Protein AF-A0A2E4HKW8-F1 (afdb_monomer)

pLDDT: mean 92.05, std 5.83, range [66.56, 97.44]

Sequence (111 aa):
MKVESILAKLNELRKDCKGENEIEQAVYHVFCFVSYEINSFANFVENNIQPKNKINESPISQNTEEIFKVFQELKDEISDNEEDLEFITLDLTLKFLSFLTYDFQEYLKKI

Mean predicted aligned error: 3.61 Å

Radius of gyration: 13.23 Å; Cα contacts (8 Å, |Δi|>4): 100; chains: 1; bounding box: 36×23×31 Å

Solvent-accessible surface area (backbone atoms only — not comparable to full-atom values): 6251 Å² total; per-residue (Å²): 111,60,48,67,61,41,53,51,50,51,56,46,52,34,57,70,36,59,88,41,75,67,58,24,50,39,42,45,53,50,50,52,50,48,61,73,41,38,74,53,49,35,37,30,60,59,66,69,41,82,63,72,52,87,51,75,90,68,84,86,48,69,70,52,52,52,41,53,47,51,49,49,50,55,39,70,69,44,65,95,52,76,83,38,68,66,38,44,34,43,51,52,50,50,53,53,44,67,47,27,48,49,43,51,45,59,51,59,74,75,111

Secondary structure (DSSP, 8-state):
--HHHHHHHHHHHHHHTTT-HHHHHHHHHHHHHHHHTHHHHHHHHHH------SS---PPPHHHHHHHHHHHHHHHHS-S-TTSHHHHHHHHHHHHHHHTHHHHHHHHTT-

Foldseek 3Di:
DALVLLLVLLVVLLVVCPPVVLLNVLSVLLSVVCVVCVVVLRCCVPVVDQDAEPDDDDPQDPSLVSSLVSLVVQLVPPDPPCPDSNNVSSVSSSSNCVRHVPVSSVSVVVD

Structure (mmCIF, N/CA/C/O backbone):
data_AF-A0A2E4HKW8-F1
#
_entry.id   AF-A0A2E4HKW8-F1
#
loop_
_atom_site.group_PDB
_atom_site.id
_atom_site.type_symbol
_atom_site.label_atom_id
_atom_site.label_alt_id
_atom_site.label_comp_id
_atom_site.label_asym_id
_atom_site.label_entity_id
_atom_site.label_seq_id
_atom_site.pdbx_PDB_ins_code
_atom_site.Cartn_x
_atom_site.Cartn_y
_atom_site.Cartn_z
_atom_site.occupancy
_atom_site.B_iso_or_equiv
_atom_site.auth_seq_id
_atom_site.auth_comp_id
_atom_site.auth_asym_id
_atom_site.auth_atom_id
_atom_site.pdbx_PDB_model_num
ATOM 1 N N . MET A 1 1 ? -3.608 -3.136 -16.686 1.00 83.31 1 MET A N 1
ATOM 2 C CA . MET A 1 1 ? -4.247 -2.001 -15.984 1.00 83.31 1 MET A CA 1
ATOM 3 C C . MET A 1 1 ? -3.274 -0.832 -16.004 1.00 83.31 1 MET A C 1
ATOM 5 O O . MET A 1 1 ? -2.089 -1.099 -16.129 1.00 83.31 1 MET A O 1
ATOM 9 N N . LYS A 1 2 ? -3.741 0.419 -15.966 1.00 92.19 2 LYS A N 1
ATOM 10 C CA . LYS A 1 2 ? -2.858 1.594 -15.960 1.00 92.19 2 LYS A CA 1
ATOM 11 C C . LYS A 1 2 ? -2.572 2.050 -14.534 1.00 92.19 2 LYS A C 1
ATOM 13 O O . LYS A 1 2 ? -3.504 2.086 -13.728 1.00 92.19 2 LYS A O 1
ATOM 18 N N . VAL A 1 3 ? -1.328 2.421 -14.234 1.00 94.75 3 VAL A N 1
ATOM 19 C CA . VAL A 1 3 ? -0.941 2.882 -12.891 1.00 94.75 3 VAL A CA 1
ATOM 20 C C . VAL A 1 3 ? -1.727 4.127 -12.473 1.00 94.75 3 VAL A C 1
ATOM 22 O O . VAL A 1 3 ? -2.113 4.255 -11.313 1.00 94.75 3 VAL A O 1
ATOM 25 N N . GLU A 1 4 ? -2.052 5.014 -13.415 1.00 94.50 4 GLU A N 1
ATOM 26 C CA . GLU A 1 4 ? -2.789 6.242 -13.123 1.00 94.50 4 GLU A CA 1
ATOM 27 C C . GLU A 1 4 ? -4.204 5.956 -12.613 1.00 94.50 4 GLU A C 1
ATOM 29 O O . GLU A 1 4 ? -4.698 6.686 -11.757 1.00 94.50 4 GLU A O 1
ATOM 34 N N . SER A 1 5 ? -4.843 4.880 -13.087 1.00 95.00 5 SER A N 1
ATOM 35 C CA . SER A 1 5 ? -6.162 4.456 -12.601 1.00 95.00 5 SER A CA 1
ATOM 36 C C . SER A 1 5 ? -6.106 4.002 -11.142 1.00 95.00 5 SER A C 1
ATOM 38 O O . SER A 1 5 ? -6.970 4.380 -10.356 1.00 95.00 5 SER A O 1
ATOM 40 N N . ILE A 1 6 ? -5.064 3.252 -10.773 1.00 95.56 6 ILE A N 1
ATOM 41 C CA . ILE A 1 6 ? -4.851 2.791 -9.395 1.00 95.56 6 ILE A CA 1
ATOM 42 C C . ILE A 1 6 ? -4.549 3.968 -8.466 1.00 95.56 6 ILE A C 1
ATOM 44 O O . ILE A 1 6 ? -5.128 4.079 -7.391 1.00 95.56 6 ILE A O 1
ATOM 48 N N . LEU A 1 7 ? -3.691 4.901 -8.886 1.00 95.44 7 LEU A N 1
ATOM 49 C CA . LEU A 1 7 ? -3.368 6.089 -8.087 1.00 95.44 7 LEU A CA 1
ATOM 50 C C . LEU A 1 7 ? -4.561 7.019 -7.907 1.00 95.44 7 LEU A C 1
ATOM 52 O O . LEU A 1 7 ? -4.730 7.601 -6.835 1.00 95.44 7 LEU A O 1
ATOM 56 N N . ALA A 1 8 ? -5.371 7.184 -8.954 1.00 96.19 8 ALA A N 1
ATOM 57 C CA . ALA A 1 8 ? -6.592 7.968 -8.873 1.00 96.19 8 ALA A CA 1
ATOM 58 C C . ALA A 1 8 ? -7.533 7.369 -7.824 1.00 96.19 8 ALA A C 1
ATOM 60 O O . ALA A 1 8 ? -7.963 8.098 -6.932 1.00 96.19 8 ALA A O 1
ATOM 61 N N . LYS A 1 9 ? -7.757 6.049 -7.868 1.00 95.75 9 LYS A N 1
ATOM 62 C CA . LYS A 1 9 ? -8.597 5.344 -6.896 1.00 95.75 9 LYS A CA 1
ATOM 63 C C . LYS A 1 9 ? -8.014 5.388 -5.477 1.00 95.75 9 LYS A C 1
ATOM 65 O O . LYS A 1 9 ? -8.741 5.687 -4.540 1.00 95.75 9 LYS A O 1
ATOM 70 N N . LEU A 1 10 ? -6.702 5.217 -5.304 1.00 94.94 10 LEU A N 1
ATOM 71 C CA . LEU A 1 10 ? -6.048 5.341 -3.993 1.00 94.94 10 LEU A CA 1
ATOM 72 C C . LEU A 1 10 ? -6.180 6.760 -3.406 1.00 94.94 10 LEU A C 1
ATOM 74 O O . LEU A 1 10 ? -6.324 6.937 -2.198 1.00 94.94 10 LEU A O 1
ATOM 78 N N . ASN A 1 11 ? -6.161 7.793 -4.251 1.00 94.69 11 ASN A N 1
ATOM 79 C CA . ASN A 1 11 ? -6.406 9.169 -3.818 1.00 94.69 11 ASN A CA 1
ATOM 80 C C . ASN A 1 11 ? -7.891 9.462 -3.541 1.00 94.69 11 ASN A C 1
ATOM 82 O O . ASN A 1 11 ? -8.172 10.380 -2.773 1.00 94.69 11 ASN A O 1
ATOM 86 N N . GLU A 1 12 ? -8.824 8.756 -4.182 1.00 95.06 12 GLU A N 1
ATOM 87 C CA . GLU A 1 12 ? -10.250 8.778 -3.825 1.00 95.06 12 GLU A CA 1
ATOM 88 C C . GLU A 1 12 ? -10.444 8.172 -2.436 1.00 95.06 12 GLU A C 1
ATOM 90 O O . GLU A 1 12 ? -10.880 8.899 -1.551 1.00 95.06 12 GLU A O 1
ATOM 95 N N . LEU A 1 13 ? -9.941 6.955 -2.197 1.00 92.38 13 LEU A N 1
ATOM 96 C CA . LEU A 1 13 ? -9.948 6.298 -0.882 1.00 92.38 13 LEU A CA 1
ATOM 97 C C . LEU A 1 13 ? -9.411 7.216 0.223 1.00 92.38 13 LEU A C 1
ATOM 99 O O . LEU A 1 13 ? -10.042 7.421 1.253 1.00 92.38 13 LEU A O 1
ATOM 103 N N . ARG A 1 14 ? -8.274 7.878 -0.027 1.00 93.06 14 ARG A N 1
ATOM 104 C CA . ARG A 1 14 ? -7.692 8.853 0.910 1.00 93.06 14 ARG A CA 1
ATOM 105 C C . ARG A 1 14 ? -8.638 10.008 1.256 1.00 93.06 14 ARG A C 1
ATOM 107 O O . ARG A 1 14 ? -8.558 10.558 2.350 1.00 93.06 14 ARG A O 1
ATOM 114 N N . LYS A 1 15 ? -9.459 10.457 0.305 1.00 92.25 15 LYS A N 1
ATOM 115 C CA . LYS A 1 15 ? -10.444 11.526 0.531 1.00 92.25 15 LYS A CA 1
ATOM 116 C C . LYS A 1 15 ? -11.694 10.996 1.219 1.00 92.25 15 LYS A C 1
ATOM 118 O O . LYS A 1 15 ? -12.280 11.748 1.992 1.00 92.25 15 LYS A O 1
ATOM 123 N N . ASP A 1 16 ? -12.077 9.760 0.931 1.00 91.19 16 ASP A N 1
ATOM 124 C CA . ASP A 1 16 ? -13.270 9.123 1.480 1.00 91.19 16 ASP A CA 1
ATOM 125 C C . ASP A 1 16 ? -13.084 8.800 2.969 1.00 91.19 16 ASP A C 1
ATOM 127 O O . ASP A 1 16 ? -13.981 9.071 3.759 1.00 91.19 16 ASP A O 1
ATOM 131 N N . CYS A 1 17 ? -11.879 8.401 3.387 1.00 88.81 17 CYS A N 1
ATOM 132 C CA . CYS A 1 17 ? -11.524 8.200 4.800 1.00 88.81 17 CYS A CA 1
ATOM 133 C C . CYS A 1 17 ? -11.340 9.509 5.600 1.00 88.81 17 CYS A C 1
ATOM 135 O O . CYS A 1 17 ? -10.902 9.487 6.749 1.00 88.81 17 CYS A O 1
ATOM 137 N N . LYS A 1 18 ? -11.599 10.687 5.015 1.00 86.38 18 LYS A N 1
ATOM 138 C CA . LYS A 1 18 ? -11.334 11.970 5.68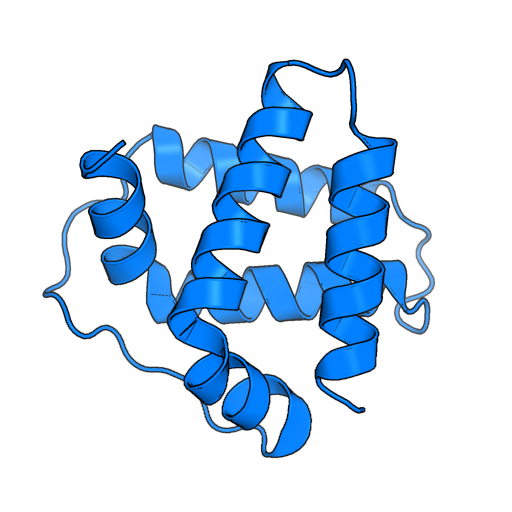0 1.00 86.38 18 LYS A CA 1
ATOM 139 C C . LYS A 1 18 ? -12.219 12.156 6.918 1.00 86.38 18 LYS A C 1
ATOM 141 O O . LYS A 1 18 ? -13.442 12.183 6.815 1.00 86.38 18 LYS A O 1
ATOM 146 N N . GLY A 1 19 ? -11.598 12.434 8.064 1.00 82.06 19 GLY A N 1
ATOM 147 C CA . GLY A 1 19 ? -12.264 12.562 9.364 1.00 82.06 19 GLY A CA 1
ATOM 148 C C . GLY A 1 19 ? -12.178 11.300 10.226 1.00 82.06 19 GLY A C 1
ATOM 149 O O . GLY A 1 19 ? -12.514 11.355 11.409 1.00 82.06 19 GLY A O 1
ATOM 150 N N . GLU A 1 20 ? -11.679 10.193 9.675 1.00 79.56 20 GLU A N 1
ATOM 151 C CA . GLU A 1 20 ? -11.379 8.962 10.401 1.00 79.56 20 GLU A CA 1
ATOM 152 C C . GLU A 1 20 ? -9.906 8.976 10.810 1.00 79.56 20 GLU A C 1
ATOM 154 O O . GLU A 1 20 ? -9.057 8.450 10.107 1.00 79.56 20 GLU A O 1
ATOM 159 N N . ASN A 1 21 ? -9.579 9.624 11.931 1.00 81.75 21 ASN A N 1
ATOM 160 C CA . ASN A 1 21 ? -8.198 10.012 12.258 1.00 81.75 21 ASN A CA 1
ATOM 161 C C . ASN A 1 21 ? -7.131 8.911 12.086 1.00 81.75 21 ASN A C 1
ATOM 163 O O . ASN A 1 21 ? -6.024 9.233 11.677 1.00 81.75 21 ASN A O 1
ATOM 167 N N . GLU A 1 22 ? -7.414 7.645 12.397 1.00 85.25 22 GLU A N 1
ATOM 168 C CA . GLU A 1 22 ? -6.434 6.555 12.243 1.00 85.25 22 GLU A CA 1
ATOM 169 C C . GLU A 1 22 ? -6.377 6.023 10.799 1.00 85.25 22 GLU A C 1
ATOM 171 O O . GLU A 1 22 ? -5.293 5.895 10.225 1.00 85.25 22 GLU A O 1
ATOM 176 N N . ILE A 1 23 ? -7.538 5.792 10.177 1.00 90.00 23 ILE A N 1
ATOM 177 C CA . ILE A 1 23 ? -7.657 5.277 8.804 1.00 90.00 23 ILE A CA 1
ATOM 178 C C . ILE A 1 23 ? -7.171 6.323 7.793 1.00 90.00 23 ILE A C 1
ATOM 180 O O . ILE A 1 23 ? -6.372 6.016 6.908 1.00 90.00 23 ILE A O 1
ATOM 184 N N . GLU A 1 24 ? -7.568 7.585 7.970 1.00 91.19 24 GLU A N 1
ATOM 185 C CA . GLU A 1 24 ? -7.114 8.723 7.171 1.00 91.19 24 GLU A CA 1
ATOM 186 C C . GLU A 1 24 ? -5.586 8.802 7.150 1.00 91.19 24 GLU A C 1
ATOM 188 O O . GLU A 1 24 ? -4.993 8.945 6.081 1.00 91.19 24 GLU A O 1
ATOM 193 N N . GLN A 1 25 ? -4.939 8.686 8.315 1.00 91.31 25 GLN A N 1
ATOM 194 C CA . GLN A 1 25 ? -3.481 8.756 8.418 1.00 91.31 25 GLN A CA 1
ATOM 195 C C . GLN A 1 25 ? -2.813 7.557 7.741 1.00 91.31 25 GLN A C 1
ATOM 197 O O . GLN A 1 25 ? -1.854 7.744 6.989 1.00 91.31 25 GLN A O 1
ATOM 202 N N . ALA A 1 26 ? -3.338 6.343 7.928 1.00 93.62 26 ALA A N 1
ATOM 203 C CA . ALA A 1 26 ? -2.822 5.149 7.263 1.00 93.62 26 ALA A CA 1
ATOM 204 C C . ALA A 1 26 ? -2.886 5.286 5.732 1.00 93.62 26 ALA A C 1
ATOM 206 O O . ALA A 1 26 ? -1.867 5.147 5.046 1.00 93.62 26 ALA A O 1
ATOM 207 N N . VAL A 1 27 ? -4.057 5.633 5.187 1.00 94.31 27 VAL A N 1
ATOM 208 C CA . VAL A 1 27 ? -4.253 5.789 3.738 1.00 94.31 27 VAL A CA 1
ATOM 209 C C . VAL A 1 27 ? -3.438 6.959 3.191 1.00 94.31 27 VAL A C 1
ATOM 211 O O . VAL A 1 27 ? -2.860 6.861 2.106 1.00 94.31 27 VAL A O 1
ATOM 214 N N . TYR A 1 28 ? -3.310 8.046 3.955 1.00 95.06 28 TYR A N 1
ATOM 215 C CA . TYR A 1 28 ? -2.452 9.174 3.608 1.00 95.06 28 TYR A CA 1
ATOM 216 C C . TYR A 1 28 ? -0.981 8.763 3.470 1.00 95.06 28 TYR A C 1
ATOM 218 O O . TYR A 1 28 ? -0.368 9.034 2.433 1.00 95.06 28 TYR A O 1
ATOM 226 N N . HIS A 1 29 ? -0.415 8.080 4.467 1.00 95.56 29 HIS A N 1
ATOM 227 C CA . HIS A 1 29 ? 0.991 7.676 4.448 1.00 95.56 29 HIS A CA 1
ATOM 228 C C . HIS A 1 29 ? 1.293 6.657 3.355 1.00 95.56 29 HIS A C 1
ATOM 230 O O . HIS A 1 29 ? 2.315 6.776 2.675 1.00 95.56 29 HIS A O 1
ATOM 236 N N . VAL A 1 30 ? 0.390 5.706 3.121 1.00 96.94 30 VAL A N 1
ATOM 237 C CA . VAL A 1 30 ? 0.526 4.760 2.011 1.00 96.94 30 VAL A CA 1
ATOM 238 C C . VAL A 1 30 ? 0.458 5.477 0.667 1.00 96.94 30 VAL A C 1
ATOM 240 O O . VAL A 1 30 ? 1.320 5.254 -0.181 1.00 96.94 30 VAL A O 1
ATOM 243 N N . PHE A 1 31 ? -0.497 6.390 0.471 1.00 96.69 31 PHE A N 1
ATOM 244 C CA . PHE A 1 31 ? -0.582 7.179 -0.758 1.00 96.69 31 PHE A CA 1
ATOM 245 C C . PHE A 1 31 ? 0.697 7.990 -1.008 1.00 96.69 31 PHE A C 1
ATOM 247 O O . PHE A 1 31 ? 1.225 7.991 -2.124 1.00 96.69 31 PHE A O 1
ATOM 254 N N . CYS A 1 32 ? 1.223 8.660 0.021 1.00 95.94 32 CYS A N 1
ATOM 255 C CA . CYS A 1 32 ? 2.469 9.413 -0.078 1.00 95.94 32 CYS A CA 1
ATOM 256 C C . CYS A 1 32 ? 3.664 8.513 -0.412 1.00 95.94 32 CYS A C 1
ATOM 258 O O . CYS A 1 32 ? 4.466 8.875 -1.273 1.00 95.94 32 CYS A O 1
ATOM 260 N N . PHE A 1 33 ? 3.772 7.343 0.218 1.00 97.12 33 PHE A N 1
ATOM 261 C CA . PHE A 1 33 ? 4.846 6.393 -0.057 1.00 97.12 33 PHE A CA 1
ATOM 262 C C . PHE A 1 33 ? 4.768 5.814 -1.474 1.00 97.12 33 PHE A C 1
ATOM 264 O O . PHE A 1 33 ? 5.757 5.827 -2.203 1.00 97.12 33 PHE A O 1
ATOM 271 N N . VAL A 1 34 ? 3.584 5.380 -1.910 1.00 96.88 34 VAL A N 1
ATOM 272 C CA . VAL A 1 34 ? 3.354 4.891 -3.277 1.00 96.88 34 VAL A CA 1
ATOM 273 C C . VAL A 1 34 ? 3.674 5.978 -4.306 1.00 96.88 34 VAL A C 1
ATOM 275 O O . VAL A 1 34 ? 4.306 5.699 -5.323 1.00 96.88 34 VAL A O 1
ATOM 278 N N . SER A 1 35 ? 3.305 7.230 -4.025 1.00 95.31 35 SER A N 1
ATOM 279 C CA . SER A 1 35 ? 3.636 8.376 -4.882 1.00 95.31 35 SER A CA 1
ATOM 280 C C . SER A 1 35 ? 5.141 8.653 -4.927 1.00 95.31 35 SER A C 1
ATOM 282 O O . SER A 1 35 ? 5.674 9.011 -5.975 1.00 95.31 35 SER A O 1
ATOM 284 N N . TYR A 1 36 ? 5.844 8.477 -3.807 1.00 95.06 36 TYR A N 1
ATOM 285 C CA . TYR A 1 36 ? 7.301 8.586 -3.753 1.00 95.06 36 TYR A CA 1
ATOM 286 C C . TYR A 1 36 ? 7.984 7.478 -4.574 1.00 95.06 36 TYR A C 1
ATOM 288 O O . TYR A 1 36 ? 8.916 7.749 -5.331 1.00 95.06 36 TYR A O 1
ATOM 296 N N . GLU A 1 37 ? 7.474 6.248 -4.502 1.00 96.31 37 GLU A N 1
ATOM 297 C CA . GLU A 1 37 ? 7.959 5.089 -5.259 1.00 96.31 37 GLU A CA 1
ATOM 298 C C . GLU A 1 37 ? 7.255 4.911 -6.621 1.00 96.31 37 GLU A C 1
ATOM 300 O O . GLU A 1 37 ? 7.238 3.808 -7.170 1.00 96.31 37 GLU A O 1
ATOM 305 N N . ILE A 1 38 ? 6.704 5.981 -7.211 1.00 95.75 38 ILE A N 1
ATOM 306 C CA . ILE A 1 38 ? 5.821 5.911 -8.390 1.00 95.75 38 ILE A CA 1
ATOM 307 C C . ILE A 1 38 ? 6.388 5.092 -9.556 1.00 95.75 38 ILE A C 1
ATOM 309 O O . ILE A 1 38 ? 5.679 4.292 -10.156 1.00 95.75 38 ILE A O 1
ATOM 313 N N . ASN A 1 39 ? 7.678 5.232 -9.865 1.00 96.44 39 ASN A N 1
ATOM 314 C CA . ASN A 1 39 ? 8.306 4.479 -10.956 1.00 96.44 39 ASN A CA 1
ATOM 315 C C . ASN A 1 39 ? 8.369 2.972 -10.659 1.00 96.44 39 ASN A C 1
ATOM 317 O O . ASN A 1 39 ? 8.243 2.144 -11.561 1.00 96.44 39 ASN A O 1
ATOM 321 N N . SER A 1 40 ? 8.586 2.614 -9.394 1.00 96.81 40 SER A N 1
ATOM 322 C CA . SER A 1 40 ? 8.590 1.229 -8.924 1.00 96.81 40 SER A CA 1
ATOM 323 C C . SER A 1 40 ? 7.170 0.665 -8.947 1.00 96.81 40 SER A C 1
ATOM 325 O O . SER A 1 40 ? 6.934 -0.416 -9.483 1.00 96.81 40 SER A O 1
ATOM 327 N N . PHE A 1 41 ? 6.205 1.451 -8.464 1.00 97.38 41 PHE A N 1
ATOM 328 C CA . PHE A 1 41 ? 4.794 1.087 -8.453 1.00 97.38 41 PHE A CA 1
ATOM 329 C C . PHE A 1 41 ? 4.223 0.904 -9.864 1.00 97.38 41 PHE A C 1
ATOM 331 O O . PHE A 1 41 ? 3.554 -0.090 -10.128 1.00 97.38 41 PHE A O 1
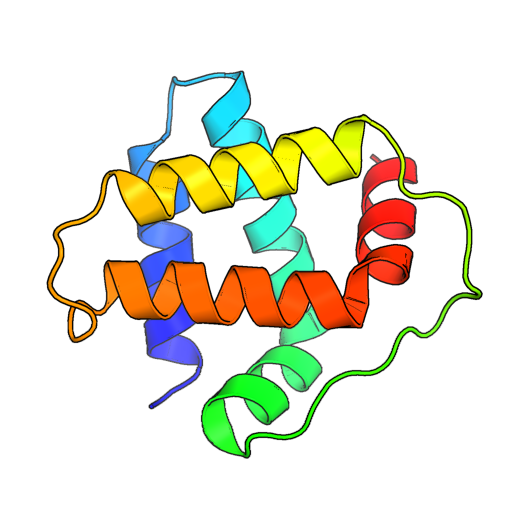ATOM 338 N N . ALA A 1 42 ? 4.550 1.796 -10.802 1.00 97.12 42 ALA A N 1
ATOM 339 C CA . ALA A 1 42 ? 4.145 1.677 -12.201 1.00 97.12 42 ALA A CA 1
ATOM 340 C C . ALA A 1 42 ? 4.679 0.389 -12.841 1.00 97.12 42 ALA A C 1
ATOM 342 O O . ALA A 1 42 ? 3.924 -0.362 -13.451 1.00 97.12 42 ALA A O 1
ATOM 343 N N . ASN A 1 43 ? 5.960 0.071 -12.634 1.00 97.06 43 ASN A N 1
ATOM 344 C CA . ASN A 1 43 ? 6.537 -1.179 -13.129 1.00 97.06 43 ASN A CA 1
ATOM 345 C C . ASN A 1 43 ? 5.897 -2.422 -12.500 1.00 97.06 43 ASN A C 1
ATOM 347 O O . ASN A 1 43 ? 5.714 -3.430 -13.184 1.00 97.06 43 ASN A O 1
ATOM 351 N N . PHE A 1 44 ? 5.536 -2.353 -11.221 1.00 97.38 44 PHE A N 1
ATOM 352 C CA . PHE A 1 44 ? 4.817 -3.426 -10.551 1.00 97.38 44 PHE A CA 1
ATOM 353 C C . PHE A 1 44 ? 3.416 -3.632 -11.145 1.00 97.38 44 PHE A C 1
ATOM 355 O O . PHE A 1 44 ? 3.085 -4.745 -11.544 1.00 97.38 44 PHE A O 1
ATOM 362 N N . VAL A 1 45 ? 2.621 -2.568 -11.280 1.00 96.50 45 VAL A N 1
ATOM 363 C CA . VAL A 1 45 ? 1.230 -2.643 -11.761 1.00 96.50 45 VAL A CA 1
ATOM 364 C C . VAL A 1 45 ? 1.142 -2.991 -13.250 1.00 96.50 45 VAL A C 1
ATOM 366 O O . VAL A 1 45 ? 0.289 -3.778 -13.658 1.00 96.50 45 VAL A O 1
ATOM 369 N N . GLU A 1 46 ? 1.995 -2.393 -14.080 1.00 97.00 46 GLU A N 1
ATOM 370 C CA . GLU A 1 46 ? 1.861 -2.469 -15.539 1.00 97.00 46 GLU A CA 1
ATOM 371 C C . GLU A 1 46 ? 2.673 -3.610 -16.148 1.00 97.00 46 GLU A C 1
ATOM 373 O O . GLU A 1 46 ? 2.222 -4.248 -17.099 1.00 97.00 46 GLU A O 1
ATOM 378 N N . ASN A 1 47 ? 3.850 -3.886 -15.580 1.00 96.50 47 ASN A N 1
ATOM 379 C CA . ASN A 1 47 ? 4.805 -4.857 -16.117 1.00 96.50 47 ASN A CA 1
ATOM 380 C C . ASN A 1 47 ? 4.970 -6.094 -15.220 1.00 96.50 47 ASN A C 1
ATOM 382 O O . ASN A 1 47 ? 5.749 -6.984 -15.562 1.00 96.50 47 ASN A O 1
ATOM 386 N N . ASN A 1 48 ? 4.258 -6.165 -14.088 1.00 94.50 48 ASN A N 1
ATOM 387 C CA . ASN A 1 48 ? 4.361 -7.245 -13.100 1.00 94.50 48 ASN A CA 1
ATOM 388 C C . ASN A 1 48 ? 5.801 -7.461 -12.590 1.00 94.50 48 ASN A C 1
ATOM 390 O O . ASN A 1 48 ? 6.235 -8.584 -12.325 1.00 94.50 48 ASN A O 1
ATOM 394 N N . ILE A 1 49 ? 6.573 -6.373 -12.492 1.00 96.62 49 ILE A N 1
ATOM 395 C CA . ILE A 1 49 ? 7.946 -6.402 -11.984 1.00 96.62 49 ILE A CA 1
ATOM 396 C C . ILE A 1 49 ? 7.902 -6.183 -10.475 1.00 96.62 49 ILE A C 1
ATOM 398 O O . ILE A 1 49 ? 7.601 -5.089 -10.002 1.00 96.62 49 ILE A O 1
ATOM 402 N N . GLN A 1 50 ? 8.229 -7.225 -9.714 1.00 95.19 50 GLN A N 1
ATOM 403 C CA . GLN A 1 50 ? 8.275 -7.158 -8.257 1.00 95.19 50 GLN A CA 1
ATOM 404 C C . GLN A 1 50 ? 9.335 -6.141 -7.782 1.00 95.19 50 GLN A C 1
ATOM 406 O O . GLN A 1 50 ? 10.504 -6.248 -8.178 1.00 95.19 50 GLN A O 1
ATOM 411 N N . PRO A 1 51 ? 8.968 -5.181 -6.913 1.00 95.19 51 PRO A N 1
ATOM 412 C CA . PRO A 1 51 ? 9.923 -4.247 -6.338 1.00 95.19 51 PRO A CA 1
ATOM 413 C C . PRO A 1 51 ? 10.795 -4.948 -5.284 1.00 95.19 51 PRO A C 1
ATOM 415 O O . PRO A 1 51 ? 10.460 -6.018 -4.774 1.00 95.19 51 PRO A O 1
ATOM 418 N N . LYS A 1 52 ? 11.945 -4.354 -4.959 1.00 92.25 52 LYS A N 1
ATOM 419 C CA . LYS A 1 52 ? 12.885 -4.896 -3.970 1.00 92.25 52 LYS A CA 1
ATOM 420 C C . LYS A 1 52 ? 13.227 -3.830 -2.945 1.00 92.25 52 LYS A C 1
ATOM 422 O O . LYS A 1 52 ? 13.481 -2.693 -3.342 1.00 92.25 52 LYS A O 1
ATOM 427 N N . ASN A 1 53 ? 13.290 -4.231 -1.675 1.00 88.88 53 ASN A N 1
ATOM 428 C CA . ASN A 1 53 ? 13.763 -3.362 -0.603 1.00 88.88 53 ASN A CA 1
ATOM 429 C C . ASN A 1 53 ? 15.160 -2.813 -0.924 1.00 88.88 53 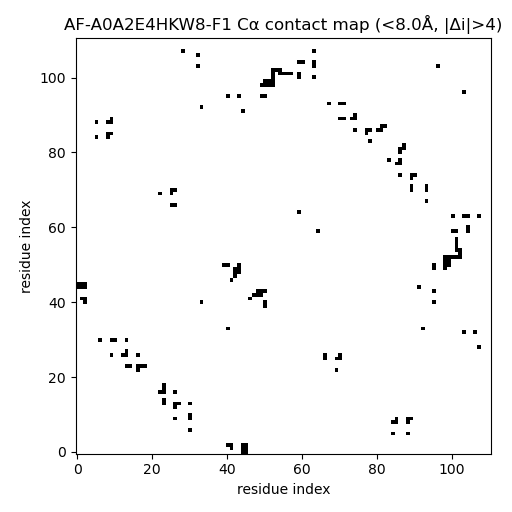ASN A C 1
ATOM 431 O O . ASN A 1 53 ? 16.042 -3.541 -1.393 1.00 88.88 53 ASN A O 1
ATOM 435 N N . LYS A 1 54 ? 15.352 -1.526 -0.647 1.00 87.50 54 LYS A N 1
ATOM 436 C CA . LYS A 1 54 ? 16.640 -0.828 -0.716 1.00 87.50 54 LYS A CA 1
ATOM 437 C C . LYS A 1 54 ? 17.378 -0.918 0.619 1.00 87.50 54 LYS A C 1
ATOM 439 O O . LYS A 1 54 ? 18.604 -0.815 0.643 1.00 87.50 54 LYS A O 1
ATOM 444 N N . ILE A 1 5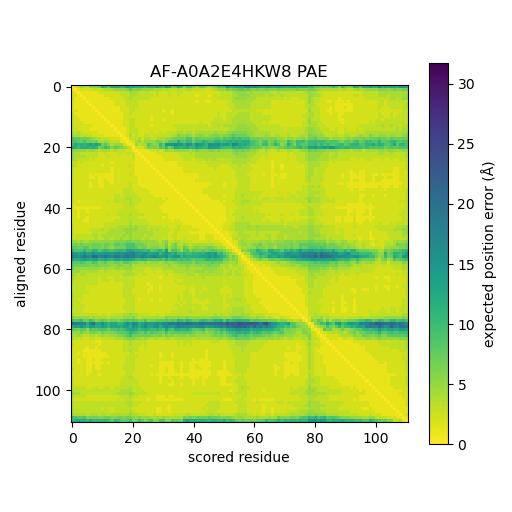5 ? 16.639 -1.087 1.715 1.00 82.19 55 ILE A N 1
ATOM 445 C CA . ILE A 1 55 ? 17.163 -1.168 3.080 1.00 82.19 55 ILE A CA 1
ATOM 446 C C . ILE A 1 55 ? 17.107 -2.618 3.589 1.00 82.19 55 ILE A C 1
ATOM 448 O O . ILE A 1 55 ? 16.286 -3.424 3.153 1.00 82.19 55 ILE A O 1
ATOM 452 N N . ASN A 1 56 ? 18.031 -2.960 4.490 1.00 80.56 56 ASN A N 1
ATOM 453 C CA . ASN A 1 56 ? 18.161 -4.300 5.059 1.00 80.56 56 ASN A CA 1
ATOM 454 C C . ASN A 1 56 ? 16.958 -4.697 5.925 1.00 80.56 56 ASN A C 1
ATOM 456 O O . ASN A 1 56 ? 16.311 -3.858 6.554 1.00 80.56 56 ASN A O 1
ATOM 460 N N . GLU A 1 57 ? 16.736 -6.008 6.008 1.00 77.38 57 GLU A N 1
ATOM 461 C CA . GLU A 1 57 ? 15.678 -6.611 6.811 1.00 77.38 57 GLU A CA 1
ATOM 462 C C . GLU A 1 57 ? 15.835 -6.259 8.300 1.00 77.38 57 GLU A C 1
ATOM 464 O O . GLU A 1 57 ? 16.914 -6.369 8.885 1.00 77.38 57 GLU A O 1
ATOM 469 N N . SER A 1 58 ? 14.742 -5.819 8.921 1.00 78.12 58 SER A N 1
ATOM 470 C CA . SER A 1 58 ? 14.629 -5.566 10.362 1.00 78.12 58 SER A CA 1
ATOM 4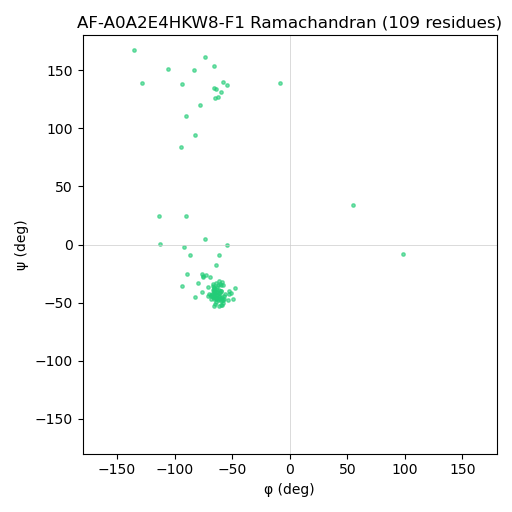71 C C . SER A 1 58 ? 13.307 -6.152 10.870 1.00 78.12 58 SER A C 1
ATOM 473 O O . SER A 1 58 ? 12.475 -6.551 10.063 1.00 78.12 58 SER A O 1
ATOM 475 N N . PRO A 1 59 ? 13.065 -6.277 12.181 1.00 88.00 59 PRO A N 1
ATOM 476 C CA . PRO A 1 59 ? 11.727 -6.619 12.651 1.00 88.00 59 PRO A CA 1
ATOM 477 C C . PRO A 1 59 ? 10.703 -5.583 12.163 1.00 88.00 59 PRO A C 1
ATOM 479 O O . PRO A 1 59 ? 11.000 -4.382 12.143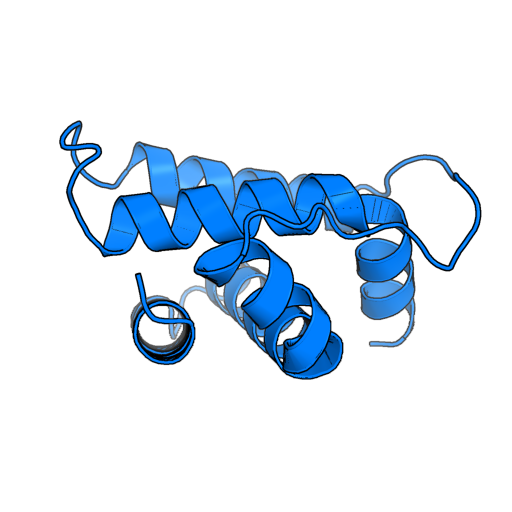 1.00 88.00 59 PRO A O 1
ATOM 482 N N . ILE A 1 60 ? 9.520 -6.052 11.761 1.00 89.25 60 ILE A N 1
ATOM 483 C CA . ILE A 1 60 ? 8.406 -5.171 11.404 1.00 89.25 60 ILE A CA 1
ATOM 484 C C . ILE A 1 60 ? 7.971 -4.427 12.675 1.00 89.25 60 ILE A C 1
ATOM 486 O O . ILE A 1 60 ? 7.907 -4.998 13.763 1.00 89.25 60 ILE A O 1
ATOM 490 N N . SER A 1 61 ? 7.765 -3.123 12.554 1.00 92.06 61 SER A N 1
ATOM 491 C CA . SER A 1 61 ? 7.332 -2.240 13.623 1.00 92.06 61 SER A CA 1
ATOM 492 C C . SER A 1 61 ? 5.821 -2.297 13.759 1.00 92.06 61 SER A C 1
ATOM 494 O O . SER A 1 61 ? 5.105 -2.434 12.769 1.00 92.06 61 SER A O 1
ATOM 496 N N . GLN A 1 62 ? 5.340 -2.079 14.980 1.00 92.94 62 GLN A N 1
ATOM 497 C CA . GLN A 1 62 ? 3.911 -2.039 15.276 1.00 92.94 62 GLN A CA 1
ATOM 498 C C . GLN A 1 62 ? 3.145 -1.059 14.368 1.00 92.94 62 GLN A C 1
ATOM 500 O O . GLN A 1 62 ? 2.110 -1.418 13.830 1.00 92.94 62 GLN A O 1
ATOM 505 N N . ASN A 1 63 ? 3.685 0.140 14.118 1.00 91.44 63 ASN A N 1
ATOM 506 C CA . ASN A 1 63 ? 3.051 1.123 13.227 1.00 91.44 63 ASN A CA 1
ATOM 507 C C . ASN A 1 63 ? 2.905 0.594 11.784 1.00 91.44 63 ASN A C 1
ATOM 509 O O . ASN A 1 63 ? 1.892 0.804 11.124 1.00 91.44 63 ASN A O 1
ATOM 513 N N . THR A 1 64 ? 3.910 -0.137 11.290 1.00 94.06 64 THR A N 1
ATOM 514 C CA . THR A 1 64 ? 3.828 -0.764 9.963 1.00 94.06 64 THR A CA 1
ATOM 515 C C . THR A 1 64 ? 2.750 -1.846 9.952 1.00 94.06 64 THR A C 1
ATOM 517 O O . THR A 1 64 ? 1.933 -1.879 9.038 1.00 94.06 64 THR A O 1
ATOM 520 N N . GLU A 1 65 ? 2.700 -2.698 10.979 1.00 94.75 65 GLU A N 1
ATOM 521 C CA . GLU A 1 65 ? 1.669 -3.738 11.109 1.00 94.75 65 GLU A CA 1
ATOM 522 C C . GLU A 1 65 ? 0.253 -3.147 11.187 1.00 94.75 65 GLU A C 1
ATOM 524 O O . GLU A 1 65 ? -0.655 -3.648 10.526 1.00 94.75 65 GLU A O 1
ATOM 529 N N . GLU A 1 66 ? 0.067 -2.060 11.938 1.00 94.38 66 GLU A N 1
ATOM 530 C CA . GLU A 1 66 ? -1.213 -1.358 12.075 1.00 94.38 66 GLU A CA 1
ATOM 531 C C . GLU A 1 66 ? -1.703 -0.801 10.733 1.00 94.38 66 GLU A C 1
ATOM 533 O O . GLU A 1 66 ? -2.860 -1.010 10.373 1.00 94.38 66 GLU A O 1
ATOM 538 N N . ILE A 1 67 ? -0.829 -0.183 9.932 1.00 95.31 67 ILE A N 1
ATOM 539 C CA . ILE A 1 67 ? -1.205 0.308 8.596 1.00 95.31 67 ILE A CA 1
ATOM 540 C C . ILE A 1 67 ? -1.582 -0.844 7.656 1.00 95.31 67 ILE A C 1
ATOM 542 O O . ILE A 1 67 ? -2.564 -0.741 6.919 1.00 95.31 67 ILE A O 1
ATOM 546 N N . PHE A 1 68 ? -0.829 -1.949 7.676 1.00 95.31 68 PHE A N 1
ATOM 547 C CA . PHE A 1 68 ? -1.167 -3.132 6.876 1.00 95.31 68 PHE A CA 1
ATOM 548 C C . PHE A 1 68 ? -2.525 -3.701 7.281 1.00 95.31 68 PHE A C 1
ATOM 550 O O . PHE A 1 68 ? -3.313 -4.078 6.414 1.00 95.31 68 PHE A O 1
ATOM 557 N N . LYS A 1 69 ? -2.810 -3.727 8.585 1.00 95.12 69 LYS A N 1
ATOM 558 C CA . LYS A 1 69 ? -4.095 -4.166 9.116 1.00 95.12 69 LYS A CA 1
ATOM 559 C C . LYS A 1 69 ? -5.236 -3.273 8.627 1.00 95.12 69 LYS A C 1
ATOM 561 O O . LYS A 1 69 ? -6.201 -3.813 8.107 1.00 95.12 69 LYS A O 1
ATOM 566 N N . VAL A 1 70 ? -5.098 -1.947 8.702 1.00 94.25 70 VAL A N 1
ATOM 567 C CA . VAL A 1 70 ? -6.116 -1.007 8.193 1.00 94.25 70 VAL A CA 1
ATOM 568 C C . VAL A 1 70 ? -6.405 -1.250 6.711 1.00 94.25 70 VAL A C 1
ATOM 570 O O . VAL A 1 70 ? -7.559 -1.341 6.312 1.00 94.25 70 VAL A O 1
ATOM 573 N N . PHE A 1 71 ? -5.373 -1.403 5.878 1.00 94.00 71 PHE A N 1
ATOM 574 C CA . PHE A 1 71 ? -5.574 -1.669 4.449 1.00 94.00 71 PHE A CA 1
ATOM 575 C C . PHE A 1 71 ? -6.211 -3.034 4.176 1.00 94.00 71 PHE A C 1
ATOM 577 O O . PHE A 1 71 ? -6.966 -3.171 3.214 1.00 94.00 71 PHE A O 1
ATOM 584 N N . GLN A 1 72 ? -5.898 -4.040 4.993 1.00 94.06 72 GLN A N 1
ATOM 585 C CA . GLN A 1 72 ? -6.529 -5.350 4.895 1.00 94.06 72 GLN A CA 1
ATOM 586 C C . GLN A 1 72 ? -8.005 -5.281 5.307 1.00 94.06 72 GLN A C 1
ATOM 588 O O . GLN A 1 72 ? -8.834 -5.807 4.579 1.00 94.06 72 GLN A O 1
ATOM 593 N N . GLU A 1 73 ? -8.339 -4.573 6.390 1.00 93.25 73 GLU A N 1
ATOM 594 C CA . GLU A 1 73 ? -9.723 -4.348 6.830 1.00 93.25 73 GLU A CA 1
ATOM 595 C C . GLU A 1 73 ? -10.531 -3.588 5.771 1.00 93.25 73 GLU A C 1
ATOM 597 O O . GLU A 1 73 ? -11.597 -4.054 5.384 1.00 93.25 73 GLU A O 1
ATOM 602 N N . LEU A 1 74 ? -9.986 -2.503 5.205 1.00 92.06 74 LEU A N 1
ATOM 603 C CA . LEU A 1 74 ? -10.623 -1.789 4.091 1.00 92.06 74 LEU A CA 1
ATOM 604 C C . LEU A 1 74 ? -10.887 -2.719 2.902 1.00 92.06 74 LEU A C 1
ATOM 606 O O . LEU A 1 74 ? -11.957 -2.670 2.302 1.00 92.06 74 LEU A O 1
ATOM 610 N N . LYS A 1 75 ? -9.926 -3.591 2.565 1.00 92.12 75 LYS A N 1
ATOM 611 C CA . LYS A 1 75 ? -10.084 -4.544 1.461 1.00 92.12 75 LYS A CA 1
ATOM 612 C C . LYS A 1 75 ? -11.165 -5.581 1.757 1.00 92.12 75 LYS A C 1
ATOM 614 O O . LYS A 1 75 ? -11.896 -5.936 0.843 1.00 92.12 75 LYS A O 1
ATOM 619 N N . ASP A 1 76 ? -11.252 -6.048 2.999 1.00 90.50 76 ASP A N 1
ATOM 620 C CA . ASP A 1 76 ? -12.237 -7.040 3.437 1.00 90.50 76 ASP A CA 1
ATOM 621 C C . ASP A 1 76 ? -13.657 -6.445 3.541 1.00 90.50 76 ASP A C 1
ATOM 623 O O . ASP A 1 76 ? -14.642 -7.170 3.407 1.00 90.50 76 ASP A O 1
ATOM 627 N N . GLU A 1 77 ? -13.782 -5.132 3.765 1.00 88.75 77 GLU A N 1
ATOM 628 C CA . GLU A 1 77 ? -15.063 -4.411 3.755 1.00 88.75 77 GLU A CA 1
ATOM 629 C C . GLU A 1 77 ? -15.606 -4.171 2.339 1.00 88.75 77 GLU A C 1
ATOM 631 O O . GLU A 1 77 ? -16.824 -4.096 2.136 1.00 88.75 77 GLU A O 1
ATOM 636 N N . ILE A 1 78 ? -14.722 -4.073 1.344 1.00 82.94 78 ILE A N 1
ATOM 637 C CA . ILE A 1 78 ? -15.117 -3.956 -0.058 1.00 82.94 78 ILE A CA 1
ATOM 638 C C . ILE A 1 78 ? -15.523 -5.336 -0.568 1.00 82.94 78 ILE A C 1
ATOM 640 O O . ILE A 1 78 ? -14.736 -6.272 -0.562 1.00 82.94 78 ILE A O 1
ATOM 644 N N . SER A 1 79 ? -16.784 -5.408 -1.006 1.00 66.56 79 SER A N 1
ATOM 645 C CA . SER A 1 79 ? -17.477 -6.493 -1.718 1.00 66.56 79 SER A CA 1
ATOM 646 C C . SER A 1 79 ? -16.607 -7.674 -2.195 1.00 66.56 79 SER A C 1
ATOM 648 O O . SER A 1 79 ? -15.602 -7.463 -2.868 1.00 66.56 79 SER A O 1
ATOM 650 N N . ASP A 1 80 ? -17.124 -8.905 -2.053 1.00 70.00 80 ASP A N 1
ATOM 651 C CA . ASP A 1 80 ? -16.555 -10.173 -2.571 1.00 70.00 80 ASP A CA 1
ATOM 652 C C . ASP A 1 80 ? -16.249 -10.200 -4.095 1.00 70.00 80 ASP A C 1
ATOM 654 O O . ASP A 1 80 ? -15.822 -11.218 -4.643 1.00 70.00 80 ASP A O 1
ATOM 658 N N . ASN A 1 81 ? -16.514 -9.112 -4.822 1.00 80.12 81 ASN A N 1
ATOM 659 C CA . ASN A 1 81 ? -16.155 -8.946 -6.220 1.00 80.12 81 ASN A CA 1
ATOM 660 C C . ASN A 1 81 ? -14.693 -8.499 -6.389 1.00 80.12 81 ASN A C 1
ATOM 662 O O . ASN A 1 81 ? -14.395 -7.305 -6.445 1.00 80.12 81 ASN A O 1
ATOM 666 N N . GLU A 1 82 ? -13.801 -9.471 -6.590 1.00 82.88 82 GLU A N 1
ATOM 667 C CA . GLU A 1 82 ? -12.376 -9.246 -6.881 1.00 82.88 82 GLU A CA 1
ATOM 668 C C . GLU A 1 82 ? -12.115 -8.456 -8.186 1.00 82.88 82 GLU A C 1
ATOM 670 O O . GLU A 1 82 ? -10.980 -8.056 -8.452 1.00 82.88 82 GLU A O 1
ATOM 675 N N . GLU A 1 83 ? -13.143 -8.215 -9.010 1.00 86.88 83 GLU A N 1
ATOM 676 C CA . GLU A 1 83 ? -13.047 -7.387 -10.217 1.00 86.88 83 GLU A CA 1
ATOM 677 C C . GLU A 1 83 ? -13.275 -5.886 -9.951 1.00 86.88 83 GLU A C 1
ATOM 679 O O . GLU A 1 83 ? -13.059 -5.074 -10.858 1.00 86.88 83 GLU A O 1
ATOM 684 N N . ASP A 1 84 ? -13.700 -5.489 -8.742 1.00 91.19 84 ASP A N 1
ATOM 685 C CA . ASP A 1 84 ? -13.866 -4.075 -8.393 1.00 91.19 84 ASP A CA 1
ATOM 686 C C . ASP A 1 84 ? -12.511 -3.351 -8.415 1.00 91.19 84 ASP A C 1
ATOM 688 O O . ASP A 1 84 ? -11.511 -3.814 -7.864 1.00 91.19 84 ASP A O 1
ATOM 692 N N . LEU A 1 85 ? -12.473 -2.173 -9.040 1.00 92.44 85 LEU A N 1
ATOM 693 C CA . LEU A 1 85 ? -11.275 -1.344 -9.088 1.00 92.44 85 LEU A CA 1
ATOM 694 C C . LEU A 1 85 ? -10.790 -0.965 -7.684 1.00 92.44 85 LEU A C 1
ATOM 696 O O . LEU A 1 85 ? -9.585 -0.814 -7.488 1.00 92.44 85 LEU A O 1
ATOM 700 N N . GLU A 1 86 ? -11.698 -0.796 -6.724 1.00 93.44 86 GLU A N 1
ATOM 701 C CA . GLU A 1 86 ? -11.350 -0.485 -5.337 1.00 93.44 86 GLU A CA 1
ATOM 702 C C . GLU A 1 86 ? -10.646 -1.664 -4.657 1.00 93.44 86 GLU A C 1
ATOM 704 O O . GLU A 1 86 ? -9.548 -1.495 -4.120 1.00 93.44 86 GLU A O 1
ATOM 709 N N . PHE A 1 87 ? -11.199 -2.872 -4.812 1.00 94.19 87 PHE A N 1
ATOM 710 C CA . PHE A 1 87 ? -10.578 -4.114 -4.352 1.00 94.19 87 PHE A CA 1
ATOM 711 C C . PHE A 1 87 ? -9.197 -4.308 -4.989 1.00 94.19 87 PHE A C 1
ATOM 713 O O . PHE A 1 87 ? -8.201 -4.494 -4.290 1.00 94.19 87 PHE A O 1
ATOM 720 N N . ILE A 1 88 ? -9.110 -4.191 -6.319 1.00 94.69 88 ILE A N 1
ATOM 721 C CA . ILE A 1 88 ? -7.853 -4.325 -7.066 1.00 94.69 88 ILE A CA 1
ATOM 722 C C . ILE A 1 88 ? -6.827 -3.284 -6.601 1.00 94.69 88 ILE A C 1
ATOM 724 O O . ILE A 1 88 ? -5.642 -3.597 -6.480 1.00 94.69 88 ILE A O 1
ATOM 728 N N . THR A 1 89 ? -7.262 -2.051 -6.329 1.00 95.69 89 THR A N 1
ATOM 729 C CA . THR A 1 89 ? -6.390 -0.981 -5.827 1.00 95.69 89 THR A CA 1
ATOM 730 C C . THR A 1 89 ? -5.784 -1.361 -4.486 1.00 95.69 89 THR A C 1
ATOM 732 O O . THR A 1 89 ? -4.560 -1.350 -4.354 1.00 95.69 89 THR A O 1
ATOM 735 N N . LEU A 1 90 ? -6.606 -1.753 -3.512 1.00 95.19 90 LEU A N 1
ATOM 736 C CA . LEU A 1 90 ? -6.116 -2.134 -2.190 1.00 95.19 90 LEU A CA 1
ATOM 737 C C . LEU A 1 90 ? -5.251 -3.392 -2.237 1.00 95.19 90 LEU A C 1
ATOM 739 O O . LEU A 1 90 ? -4.206 -3.436 -1.5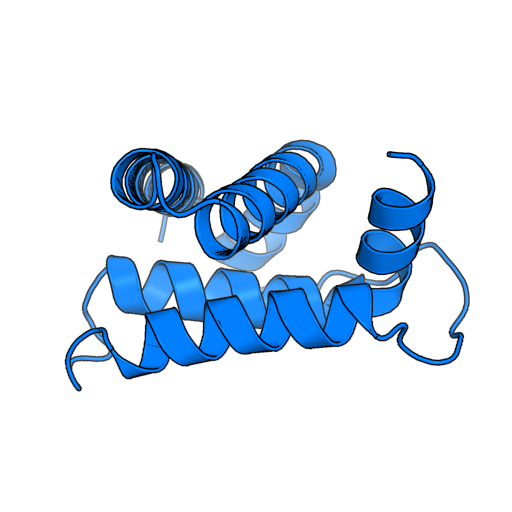89 1.00 95.19 90 LEU A O 1
ATOM 743 N N . ASP A 1 91 ? -5.631 -4.389 -3.036 1.00 95.50 91 ASP A N 1
ATOM 744 C CA . ASP A 1 91 ? -4.871 -5.627 -3.177 1.00 95.50 91 ASP A CA 1
ATOM 745 C C . ASP A 1 91 ? -3.479 -5.388 -3.782 1.00 95.50 91 ASP A C 1
ATOM 747 O O . ASP A 1 91 ? -2.470 -5.855 -3.245 1.00 95.50 91 ASP A O 1
ATOM 751 N N . LEU A 1 92 ? -3.395 -4.605 -4.863 1.00 96.2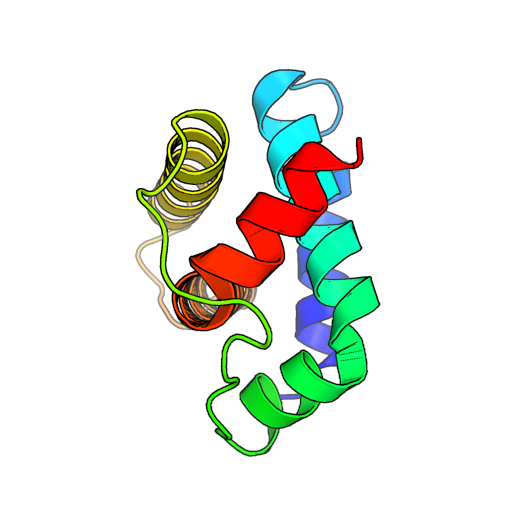5 92 LEU A N 1
ATOM 752 C CA . LEU A 1 92 ? -2.116 -4.234 -5.468 1.00 96.25 92 LEU A CA 1
ATOM 753 C C . LEU A 1 92 ? -1.273 -3.382 -4.520 1.00 96.25 92 LEU A C 1
ATOM 755 O O . LEU A 1 92 ? -0.065 -3.602 -4.420 1.00 96.25 92 LEU A O 1
ATOM 759 N N . THR A 1 93 ? -1.880 -2.436 -3.805 1.00 96.62 93 THR A N 1
ATOM 760 C CA . THR A 1 93 ? -1.169 -1.614 -2.824 1.00 96.62 93 THR A CA 1
ATOM 761 C C . THR A 1 93 ? -0.624 -2.461 -1.672 1.00 96.62 93 THR A C 1
ATOM 763 O O . THR A 1 93 ? 0.557 -2.337 -1.358 1.00 96.62 93 THR A O 1
ATOM 766 N N . LEU A 1 94 ? -1.409 -3.380 -1.103 1.00 96.56 94 LEU A N 1
ATOM 767 C CA . LEU A 1 94 ? -0.953 -4.306 -0.058 1.00 96.56 94 LEU A CA 1
ATOM 768 C C . LEU A 1 94 ? 0.195 -5.198 -0.538 1.00 96.56 94 LEU A C 1
ATOM 770 O O . LEU A 1 94 ? 1.215 -5.319 0.143 1.00 96.56 94 LEU A O 1
ATOM 774 N N . LYS A 1 95 ? 0.072 -5.785 -1.736 1.00 96.81 95 LYS A N 1
ATOM 775 C CA . LYS A 1 95 ? 1.147 -6.584 -2.345 1.00 96.81 95 LYS A CA 1
ATOM 776 C C . LYS A 1 95 ? 2.415 -5.754 -2.516 1.00 96.81 95 LYS A C 1
ATOM 778 O O . LYS A 1 95 ? 3.488 -6.184 -2.099 1.00 96.81 95 LYS A O 1
ATOM 783 N N . PHE A 1 96 ? 2.296 -4.550 -3.066 1.00 97.44 96 PHE A N 1
ATOM 784 C CA . PHE A 1 96 ? 3.423 -3.638 -3.235 1.00 97.44 96 PHE A CA 1
ATOM 785 C C . PHE A 1 96 ? 4.108 -3.302 -1.904 1.00 97.44 96 PHE A C 1
ATOM 787 O O . PHE A 1 96 ? 5.330 -3.421 -1.801 1.00 97.44 96 PHE A O 1
ATOM 794 N N . LEU A 1 97 ? 3.329 -2.950 -0.875 1.00 96.12 97 LEU A N 1
ATOM 795 C CA . LEU A 1 97 ? 3.848 -2.668 0.462 1.00 96.12 97 LEU A CA 1
ATOM 796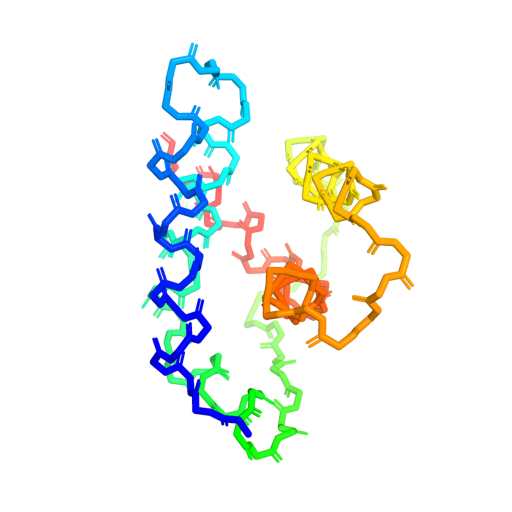 C C . LEU A 1 97 ? 4.547 -3.887 1.060 1.00 96.12 97 LEU A C 1
ATOM 798 O O . LEU A 1 97 ? 5.629 -3.733 1.608 1.00 96.12 97 LEU A O 1
ATOM 802 N N . SER A 1 98 ? 4.002 -5.096 0.898 1.00 95.06 98 SER A N 1
ATOM 803 C CA . SER A 1 98 ? 4.620 -6.321 1.428 1.00 95.06 98 SER A CA 1
ATOM 804 C C . SER A 1 98 ? 6.006 -6.613 0.840 1.00 95.06 98 SER A C 1
ATOM 806 O O . SER A 1 98 ? 6.885 -7.134 1.529 1.00 95.06 98 SER A O 1
ATOM 808 N N . PHE A 1 99 ? 6.243 -6.228 -0.418 1.00 95.38 99 PHE A N 1
ATOM 809 C CA . PHE A 1 99 ? 7.561 -6.332 -1.044 1.00 95.38 99 PHE A CA 1
ATOM 810 C C . PHE A 1 99 ? 8.531 -5.245 -0.575 1.00 95.38 99 PHE A C 1
ATOM 812 O O . PHE A 1 99 ? 9.745 -5.448 -0.627 1.00 95.38 99 PHE A O 1
ATOM 819 N N . LEU A 1 100 ? 8.000 -4.109 -0.123 1.00 95.50 100 LEU A N 1
ATOM 820 C CA . LEU A 1 100 ? 8.746 -2.933 0.317 1.00 95.50 100 LEU A CA 1
ATOM 821 C C . LEU A 1 100 ? 8.586 -2.651 1.817 1.00 95.50 100 LEU A C 1
ATOM 823 O O . LEU A 1 100 ? 8.756 -1.511 2.247 1.00 95.50 100 LEU A O 1
ATOM 827 N N . THR A 1 101 ? 8.267 -3.670 2.621 1.00 95.00 101 THR A N 1
ATOM 828 C CA . THR A 1 101 ? 7.935 -3.511 4.046 1.00 95.00 101 THR A CA 1
ATOM 829 C C . THR A 1 101 ? 9.004 -2.725 4.803 1.00 95.00 101 THR A C 1
ATOM 831 O O . THR A 1 101 ? 8.679 -1.861 5.615 1.00 95.00 101 THR A O 1
ATOM 834 N N . TYR A 1 102 ? 10.285 -2.968 4.510 1.00 93.38 102 TYR A N 1
ATOM 835 C CA . TYR A 1 102 ? 11.387 -2.293 5.197 1.00 93.38 102 TYR A CA 1
ATOM 836 C C . TYR A 1 102 ? 11.584 -0.862 4.721 1.00 93.38 102 TYR A C 1
ATOM 838 O O . TYR A 1 102 ? 11.770 0.029 5.546 1.00 93.38 102 TYR A O 1
ATOM 846 N N . ASP A 1 103 ? 11.478 -0.613 3.419 1.00 94.50 103 ASP A N 1
ATOM 847 C CA . ASP A 1 103 ? 11.544 0.750 2.893 1.00 94.50 103 ASP A CA 1
ATOM 848 C C . ASP A 1 103 ? 10.363 1.599 3.392 1.00 94.50 103 ASP A C 1
ATOM 850 O O . ASP A 1 103 ? 10.549 2.765 3.747 1.00 94.50 103 ASP A O 1
ATOM 854 N N . PHE A 1 104 ? 9.163 1.015 3.482 1.00 95.62 104 PHE A N 1
ATOM 855 C CA . PHE A 1 104 ? 7.980 1.687 4.013 1.00 95.62 104 PHE A CA 1
ATOM 856 C C . PHE A 1 104 ? 8.121 1.987 5.506 1.00 95.62 104 PHE A C 1
ATOM 858 O O . PHE A 1 104 ? 7.895 3.115 5.938 1.00 95.62 104 PHE A O 1
ATOM 865 N N . GLN A 1 105 ? 8.590 1.022 6.295 1.00 94.75 105 GLN A N 1
ATOM 866 C CA . GLN A 1 105 ? 8.898 1.236 7.706 1.00 94.75 105 GLN A CA 1
ATOM 867 C C . GLN A 1 105 ? 9.911 2.371 7.914 1.00 94.75 105 GLN A C 1
ATOM 869 O O . GLN A 1 105 ? 9.745 3.216 8.794 1.00 94.75 105 GLN A O 1
ATOM 874 N N . GLU A 1 106 ? 10.975 2.405 7.117 1.00 93.75 106 GLU A N 1
ATOM 875 C CA . GLU A 1 106 ? 11.990 3.457 7.188 1.00 93.75 106 GLU A CA 1
ATOM 876 C C . GLU A 1 106 ? 11.468 4.812 6.703 1.00 93.75 106 GLU A C 1
ATOM 878 O O . GLU A 1 106 ? 11.940 5.853 7.162 1.00 93.75 106 GLU A O 1
ATOM 883 N N . TYR A 1 107 ? 10.484 4.821 5.803 1.00 93.94 107 TYR A N 1
ATOM 884 C CA . TYR A 1 107 ? 9.728 6.020 5.461 1.00 93.94 107 TYR A CA 1
ATOM 885 C C . TYR A 1 107 ? 8.925 6.527 6.666 1.00 93.94 107 TYR A C 1
ATOM 887 O O . TYR A 1 107 ? 9.067 7.695 7.018 1.00 93.94 107 TYR A O 1
ATOM 895 N N . LEU A 1 108 ? 8.170 5.658 7.347 1.00 92.88 108 LEU A N 1
ATOM 896 C CA . LEU A 1 108 ? 7.353 6.037 8.505 1.00 92.88 108 LEU A CA 1
ATOM 897 C C . LEU A 1 108 ? 8.184 6.610 9.661 1.00 92.88 108 LEU A C 1
ATOM 899 O O . LEU A 1 108 ? 7.731 7.521 10.340 1.00 92.88 108 LEU A O 1
ATOM 903 N N . LYS A 1 109 ? 9.418 6.133 9.870 1.00 91.06 109 LYS A N 1
ATOM 904 C CA . LYS A 1 109 ? 10.331 6.659 10.908 1.00 91.06 109 LYS A CA 1
ATOM 905 C C . LYS A 1 109 ? 10.765 8.114 10.693 1.00 91.06 109 LYS A C 1
ATOM 907 O O . LYS A 1 109 ? 11.325 8.714 11.608 1.00 91.06 109 LYS A O 1
ATOM 912 N N . LYS A 1 110 ? 10.617 8.651 9.479 1.00 86.06 110 LYS A N 1
ATOM 913 C CA . LYS A 1 110 ? 11.070 10.006 9.112 1.00 86.06 110 LYS A CA 1
ATOM 914 C C . LYS A 1 110 ? 9.990 11.072 9.294 1.00 86.06 110 LYS A C 1
ATOM 916 O O . LYS A 1 110 ? 10.260 12.237 9.003 1.00 86.06 110 LYS A O 1
ATOM 921 N N . ILE A 1 111 ? 8.794 10.665 9.703 1.00 79.75 111 ILE A N 1
ATOM 922 C CA . ILE A 1 111 ? 7.605 11.500 9.869 1.00 79.75 111 ILE A CA 1
ATOM 923 C C . ILE A 1 111 ? 7.347 11.655 11.363 1.00 79.75 111 ILE A C 1
ATOM 925 O O . ILE A 1 111 ? 7.067 12.801 11.774 1.00 79.75 111 ILE A O 1
#